Protein AF-0000000068955522 (afdb_homodimer)

pLDDT: mean 93.58, std 9.13, range [42.06, 98.75]

InterPro domains:
  IPR012381 Ethanolamine/propanediol utilisation protein, EutP/PduV [PF10662] (1-73)
  IPR012381 Ethanolamine/propanediol utilisation protein, EutP/PduV [PTHR40453] (1-73)
  IPR027417 P-loop containing nucleoside triphosphate hydrolase [SSF52540] (3-72)

Solvent-accessible surface area (backbone atoms only — not comparable to full-atom values): 8372 Å² total; per-residue (Å²): 131,74,19,36,28,38,43,35,55,68,92,45,48,53,61,53,51,46,28,30,68,68,71,40,78,80,69,94,66,87,59,85,53,77,42,84,51,82,56,28,31,39,49,28,16,61,42,67,73,29,77,89,34,38,64,58,52,57,60,53,49,73,77,29,48,20,42,29,45,33,40,54,68,76,118,131,74,19,34,29,37,44,33,56,69,91,43,48,54,60,53,52,44,28,30,69,68,71,40,79,80,67,93,67,87,58,85,52,76,40,84,52,81,56,28,31,40,48,27,18,61,41,69,75,31,77,88,32,40,64,58,53,56,60,54,49,73,77,28,48,21,41,30,45,33,40,54,67,78,117

Foldseek 3Di:
DFEEEEAEAPPLCQVVVVCVVVVHDDDDDQDDAWDDDPHYIYHHNVLVVDPVNVVVVVVVCVVGNYYDYGDDPPD/DFEEEEAEAPPLCQVVVVCVVVVHDDDDDQDDAWDDDPHYIYHHNVLVVDPVNVVVVVVVCVVGNYYDYGDDPPD

Organism: NCBI:txid436295

Structure (mmCIF, N/CA/C/O backbone):
data_AF-0000000068955522-model_v1
#
loop_
_entity.id
_entity.type
_entity.pdbx_description
1 polymer 'Propanediol utilization protein PduV'
#
loop_
_atom_site.group_PDB
_atom_site.id
_atom_site.type_symbol
_atom_site.label_atom_id
_atom_site.label_alt_id
_atom_site.label_comp_id
_atom_site.label_asym_id
_atom_site.label_entity_id
_atom_site.label_seq_id
_atom_site.pdbx_PDB_ins_code
_atom_site.Cartn_x
_atom_site.Cartn_y
_atom_site.Cartn_z
_atom_site.occupancy
_atom_site.B_iso_or_equiv
_atom_site.auth_seq_id
_atom_site.auth_comp_id
_atom_site.auth_asym_id
_atom_site.auth_atom_id
_atom_site.pdbx_PDB_model_num
ATOM 1 N N . MET A 1 1 ? -5.352 -8.492 14.438 1 56.38 1 MET A N 1
ATOM 2 C CA . MET A 1 1 ? -5.68 -7.492 13.422 1 56.38 1 MET A CA 1
ATOM 3 C C . MET A 1 1 ? -4.414 -6.84 12.875 1 56.38 1 MET A C 1
ATOM 5 O O . MET A 1 1 ? -3.424 -6.695 13.586 1 56.38 1 MET A O 1
ATOM 9 N N . LYS A 1 2 ? -4.07 -6.969 11.539 1 80.69 2 LYS A N 1
ATOM 10 C CA . LYS A 1 2 ? -2.84 -6.414 10.984 1 80.69 2 LYS A CA 1
ATOM 11 C C . LYS A 1 2 ? -3.023 -4.945 10.602 1 80.69 2 LYS A C 1
ATOM 13 O O . LYS A 1 2 ? -4.023 -4.582 9.984 1 80.69 2 LYS A O 1
ATOM 18 N N . ARG A 1 3 ? -2.324 -4.062 11.414 1 92.81 3 ARG A N 1
ATOM 19 C CA . ARG A 1 3 ? -2.332 -2.625 11.156 1 92.81 3 ARG A CA 1
ATOM 20 C C . ARG A 1 3 ? -1.219 -2.234 10.195 1 92.81 3 ARG A C 1
ATOM 22 O O . ARG A 1 3 ? -0.061 -2.607 10.391 1 92.81 3 ARG A O 1
ATOM 29 N N . LEU A 1 4 ? -1.625 -1.53 9.109 1 95.75 4 LEU A N 1
ATOM 30 C CA . LEU A 1 4 ? -0.654 -1.111 8.102 1 95.75 4 LEU A CA 1
ATOM 31 C C . LEU A 1 4 ? -0.449 0.399 8.141 1 95.75 4 LEU A C 1
ATOM 33 O O . LEU A 1 4 ? -1.416 1.159 8.234 1 95.75 4 LEU A O 1
ATOM 37 N N . MET A 1 5 ? 0.742 0.803 8.125 1 97.81 5 MET A N 1
ATOM 38 C CA . MET A 1 5 ? 1.071 2.219 7.996 1 97.81 5 MET A CA 1
ATOM 39 C C . MET A 1 5 ? 1.372 2.578 6.543 1 97.81 5 MET A C 1
ATOM 41 O O . MET A 1 5 ? 2.16 1.898 5.883 1 97.81 5 MET A O 1
ATOM 45 N N . PHE A 1 6 ? 0.694 3.611 6.102 1 97.69 6 PHE A N 1
ATOM 46 C CA . PHE A 1 6 ? 0.925 4.09 4.742 1 97.69 6 PHE A CA 1
ATOM 47 C C . PHE A 1 6 ? 1.838 5.312 4.75 1 97.69 6 PHE A C 1
ATOM 49 O O . PHE A 1 6 ? 1.566 6.293 5.445 1 97.69 6 PHE A O 1
ATOM 56 N N . ILE A 1 7 ? 2.896 5.207 3.955 1 98.38 7 ILE A N 1
ATOM 57 C CA . ILE A 1 7 ? 3.797 6.348 3.791 1 98.38 7 ILE A CA 1
ATOM 58 C C . ILE A 1 7 ? 3.988 6.641 2.305 1 98.38 7 ILE A C 1
ATOM 60 O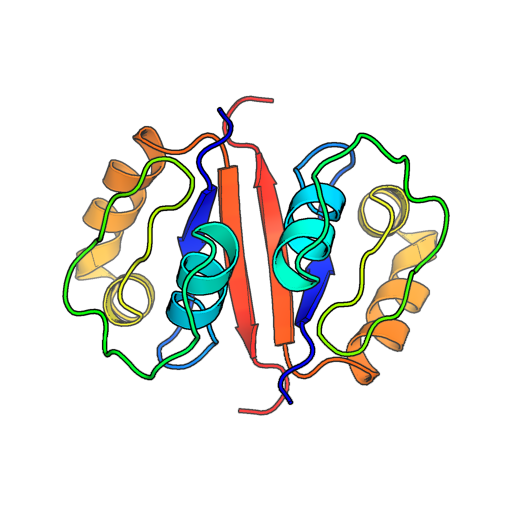 O . ILE A 1 7 ? 3.756 5.773 1.459 1 98.38 7 ILE A O 1
ATOM 64 N N . GLY A 1 8 ? 4.305 7.926 1.99 1 97.94 8 GLY A N 1
ATOM 65 C CA . GLY A 1 8 ? 4.473 8.398 0.625 1 97.94 8 GLY A CA 1
ATOM 66 C C . GLY A 1 8 ? 4.234 9.891 0.475 1 97.94 8 GLY A C 1
ATOM 67 O O . GLY A 1 8 ? 3.811 10.555 1.423 1 97.94 8 GLY A O 1
ATOM 68 N N . PRO A 1 9 ? 4.574 10.391 -0.742 1 97.25 9 PRO A N 1
ATOM 69 C CA . PRO A 1 9 ? 4.383 11.828 -0.954 1 97.25 9 PRO A CA 1
ATOM 70 C C . PRO A 1 9 ? 2.914 12.242 -0.93 1 97.25 9 PRO A C 1
ATOM 72 O O . PRO A 1 9 ? 2.029 11.383 -0.889 1 97.25 9 PRO A O 1
ATOM 75 N N . SER A 1 10 ? 2.717 13.516 -0.856 1 95.5 10 SER A N 1
ATOM 76 C CA . SER A 1 10 ? 1.366 14.07 -0.903 1 95.5 10 SER A CA 1
ATOM 77 C C . SER A 1 10 ? 0.639 13.641 -2.174 1 95.5 10 SER A C 1
ATOM 79 O O . SER A 1 10 ? 1.235 13.602 -3.252 1 95.5 10 SER A O 1
ATOM 81 N N . GLN A 1 11 ? -0.629 13.305 -1.995 1 93.62 11 GLN A N 1
ATOM 82 C CA . GLN A 1 11 ? -1.571 13.078 -3.086 1 93.62 11 GLN A CA 1
ATOM 83 C C . GLN A 1 11 ? -1.246 11.789 -3.834 1 93.62 11 GLN A C 1
ATOM 85 O O . GLN A 1 11 ? -1.526 11.672 -5.027 1 93.62 11 GLN A O 1
ATOM 90 N N . CYS A 1 12 ? -0.573 10.891 -3.141 1 94.19 12 CYS A N 1
ATOM 91 C CA . CYS A 1 12 ? -0.25 9.648 -3.83 1 94.19 12 CYS A CA 1
ATOM 92 C C . CYS A 1 12 ? -1.309 8.586 -3.562 1 94.19 12 CYS A C 1
ATOM 94 O O . CYS A 1 12 ? -1.198 7.457 -4.047 1 94.19 12 CYS A O 1
ATOM 96 N N . GLY A 1 13 ? -2.305 8.906 -2.656 1 93.12 13 GLY A N 1
ATOM 97 C CA . GLY A 1 13 ? -3.416 7.984 -2.51 1 93.12 13 GLY A CA 1
ATOM 98 C C . GLY A 1 13 ? -3.457 7.309 -1.151 1 93.12 13 GLY A C 1
ATOM 99 O O . GLY A 1 13 ? -4.254 6.398 -0.929 1 93.12 13 GLY A O 1
ATOM 100 N N . LYS A 1 14 ? -2.734 7.73 -0.209 1 96.56 14 LYS A N 1
ATOM 101 C CA . LYS A 1 14 ? -2.688 7.113 1.114 1 96.56 14 LYS A CA 1
ATOM 102 C C . LYS A 1 14 ? -4.043 7.203 1.811 1 96.56 14 LYS A C 1
ATOM 104 O O . LYS A 1 14 ? -4.555 6.199 2.309 1 96.56 14 LYS A O 1
ATOM 109 N N . THR A 1 15 ? -4.543 8.391 1.791 1 96.06 15 THR A N 1
ATOM 110 C CA . THR A 1 15 ? -5.816 8.633 2.463 1 96.06 15 THR A CA 1
ATOM 111 C C . THR A 1 15 ? -6.93 7.805 1.829 1 96.06 15 THR A C 1
ATOM 113 O O . THR A 1 15 ? -7.762 7.23 2.535 1 96.06 15 THR A O 1
ATOM 116 N N . SER A 1 16 ? -6.941 7.684 0.53 1 92.81 16 SER A N 1
ATOM 117 C CA . SER A 1 16 ? -7.93 6.867 -0.167 1 92.81 16 SER A CA 1
ATOM 118 C C . SER A 1 16 ? -7.824 5.402 0.246 1 92.81 16 SER A C 1
ATOM 120 O O . SER A 1 16 ? -8.844 4.738 0.465 1 92.81 16 SER A O 1
ATOM 122 N N . LEU A 1 17 ? -6.602 4.906 0.357 1 93.44 17 LEU A N 1
ATOM 123 C CA . LEU A 1 17 ? -6.379 3.525 0.768 1 93.44 17 LEU A CA 1
ATOM 124 C C . LEU A 1 17 ? -6.926 3.281 2.17 1 93.44 17 LEU A C 1
ATOM 126 O O . LEU A 1 17 ? -7.625 2.291 2.404 1 93.44 17 LEU A O 1
ATOM 130 N N . THR A 1 18 ? -6.617 4.156 3.041 1 95.62 18 THR A N 1
ATOM 131 C CA . THR A 1 18 ? -7.066 4.027 4.426 1 95.62 18 THR A CA 1
ATOM 132 C C . THR A 1 18 ? -8.586 4.055 4.504 1 95.62 18 THR A C 1
ATOM 134 O O . THR A 1 18 ? -9.195 3.25 5.219 1 95.62 18 THR A O 1
ATOM 137 N N . GLN A 1 19 ? -9.219 4.977 3.768 1 94.19 19 GLN A N 1
ATOM 138 C CA . GLN A 1 19 ? -10.68 5.043 3.746 1 94.19 19 GLN A CA 1
ATOM 139 C C . GLN A 1 19 ? -11.281 3.732 3.248 1 94.19 19 GLN A C 1
ATOM 141 O O . GLN A 1 19 ? -12.266 3.242 3.812 1 94.19 19 GLN A O 1
ATOM 146 N N . SER A 1 20 ? -10.727 3.176 2.248 1 91.19 20 SER A N 1
ATOM 147 C CA . SER A 1 20 ? -11.203 1.906 1.707 1 91.19 20 SER A CA 1
ATOM 148 C C . SER A 1 20 ? -11.078 0.786 2.734 1 91.19 20 SER A C 1
ATOM 150 O O . SER A 1 20 ? -12 -0.009 2.91 1 91.19 20 SER A O 1
ATOM 152 N N . LEU A 1 21 ? -9.922 0.752 3.375 1 91.44 21 LEU A N 1
ATOM 153 C CA . LEU A 1 21 ? -9.68 -0.281 4.375 1 91.44 21 LEU A CA 1
ATOM 154 C C . LEU A 1 21 ? -10.68 -0.173 5.523 1 91.44 21 LEU A C 1
ATOM 156 O O . LEU A 1 21 ? -11.062 -1.184 6.117 1 91.44 21 LEU A O 1
ATOM 160 N N . ARG A 1 22 ? -11.086 1.024 5.66 1 90.56 22 ARG A N 1
ATOM 161 C CA . ARG A 1 22 ? -12.016 1.277 6.75 1 90.56 22 ARG A CA 1
ATOM 162 C C . ARG A 1 22 ? -13.461 1.101 6.285 1 90.56 22 ARG A C 1
ATOM 164 O O . ARG A 1 22 ? -14.398 1.256 7.074 1 90.56 22 ARG A O 1
ATOM 171 N N . GLY A 1 23 ? -13.617 0.848 5.035 1 88.38 23 GLY A N 1
ATOM 172 C CA . GLY A 1 23 ? -14.961 0.7 4.5 1 88.38 23 GLY A CA 1
ATOM 173 C C . GLY A 1 23 ? -15.703 2.02 4.367 1 88.38 23 GLY A C 1
ATOM 174 O O . GLY A 1 23 ? -16.938 2.059 4.441 1 88.38 23 GLY A O 1
ATOM 175 N N . GLU A 1 24 ? -14.938 3.002 4.277 1 91.75 24 GLU A N 1
ATOM 176 C CA . GLU A 1 24 ? -15.523 4.332 4.137 1 91.75 24 GLU A CA 1
ATOM 177 C C . GLU A 1 24 ? -15.68 4.715 2.666 1 91.75 24 GLU A C 1
ATOM 179 O O . GLU A 1 24 ? -14.914 4.25 1.814 1 91.75 24 GLU A O 1
ATOM 184 N N . ALA A 1 25 ? -16.625 5.578 2.482 1 91.5 25 ALA A N 1
ATOM 185 C CA . ALA A 1 25 ? -16.688 6.207 1.165 1 91.5 25 ALA A CA 1
ATOM 186 C C . ALA A 1 25 ? -15.461 7.09 0.922 1 91.5 25 ALA A C 1
ATOM 188 O O . ALA A 1 25 ? -15 7.785 1.831 1 91.5 25 ALA A O 1
ATOM 189 N N . LEU A 1 26 ? -15.055 7.027 -0.301 1 91.19 26 LEU A N 1
ATOM 190 C CA . LEU A 1 26 ? -13.898 7.84 -0.654 1 91.19 26 LEU A CA 1
ATOM 191 C C . LEU A 1 26 ? -14.281 9.312 -0.754 1 91.19 26 LEU A C 1
ATOM 193 O O . LEU A 1 26 ? -15.281 9.656 -1.385 1 91.19 26 LEU A O 1
ATOM 197 N N . HIS A 1 27 ? -13.547 10.086 -0.103 1 94.62 27 HIS A N 1
ATOM 198 C CA . HIS A 1 27 ? -13.648 11.539 -0.198 1 94.62 27 HIS A CA 1
ATOM 199 C C . HIS A 1 27 ? -12.297 12.203 0.022 1 94.62 27 HIS A C 1
ATOM 201 O O . HIS A 1 27 ? -11.43 11.656 0.703 1 94.62 27 HIS A O 1
ATOM 207 N N . TYR A 1 28 ? -12.234 13.289 -0.617 1 93.62 28 TYR A N 1
ATOM 208 C CA . TYR A 1 28 ? -10.961 13.984 -0.444 1 93.62 28 TYR A CA 1
ATOM 209 C C . TYR A 1 28 ? -10.82 14.531 0.973 1 93.62 28 TYR A C 1
ATOM 211 O O . TYR A 1 28 ? -11.75 15.148 1.499 1 93.62 28 TYR A O 1
ATOM 219 N N . LYS A 1 29 ? -9.68 14.305 1.491 1 94.25 29 LYS A N 1
ATOM 220 C CA . LYS A 1 29 ? -9.266 14.789 2.805 1 94.25 29 LYS A CA 1
ATOM 221 C C . LYS A 1 29 ? -7.75 14.961 2.873 1 94.25 29 LYS A C 1
ATOM 223 O O . LYS A 1 29 ? -7 14.008 2.666 1 94.25 29 LYS A O 1
ATOM 228 N N . LYS A 1 30 ? -7.406 16.234 3.195 1 96.06 30 LYS A N 1
ATOM 229 C CA . LYS A 1 30 ? -5.973 16.422 3.414 1 96.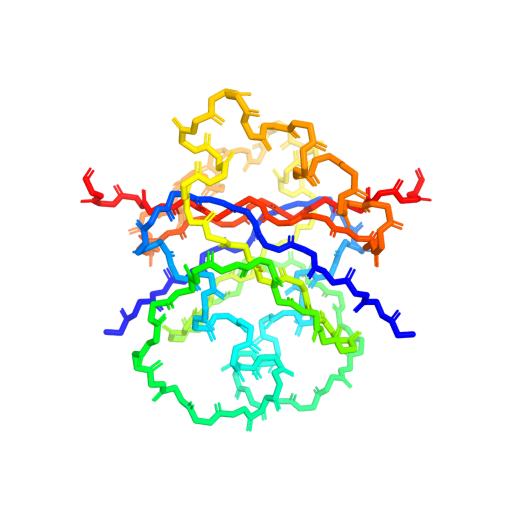06 30 LYS A CA 1
ATOM 230 C C . LYS A 1 30 ? -5.566 15.977 4.812 1 96.06 30 LYS A C 1
ATOM 232 O O . LYS A 1 30 ? -6.012 16.547 5.809 1 96.06 30 LYS A O 1
ATOM 237 N N . THR A 1 31 ? -4.648 15.055 4.867 1 97.69 31 THR A N 1
ATOM 238 C CA . THR A 1 31 ? -4.148 14.57 6.148 1 97.69 31 THR A CA 1
ATOM 239 C C . THR A 1 31 ? -3.111 15.531 6.723 1 97.69 31 THR A C 1
ATOM 241 O O . THR A 1 31 ? -2.117 15.844 6.062 1 97.69 31 THR A O 1
ATOM 244 N N . GLN A 1 32 ? -3.324 16.016 7.918 1 96.75 32 GLN A N 1
ATOM 245 C CA . GLN A 1 32 ? -2.451 17.031 8.484 1 96.75 32 GLN A CA 1
ATOM 246 C C . GLN A 1 32 ? -1.616 16.469 9.633 1 96.75 32 GLN A C 1
ATOM 248 O O . GLN A 1 32 ? -0.616 17.062 10.031 1 96.75 32 GLN A O 1
ATOM 253 N N . ALA A 1 33 ? -2.08 15.445 10.172 1 98 33 ALA A N 1
ATOM 254 C CA . ALA A 1 33 ? -1.367 14.734 11.227 1 98 33 ALA A CA 1
ATOM 255 C C . ALA A 1 33 ? -1.479 13.219 11.039 1 98 33 ALA A C 1
ATOM 257 O O . ALA A 1 33 ? -2.289 12.75 10.242 1 98 33 ALA A O 1
ATOM 258 N N . ILE A 1 34 ? -0.661 12.531 11.75 1 98.44 34 ILE A N 1
ATOM 259 C CA . ILE A 1 34 ? -0.738 11.078 11.703 1 98.44 34 ILE A CA 1
ATOM 260 C C . ILE A 1 34 ? -2.066 10.609 12.297 1 98.44 34 ILE A C 1
ATOM 262 O O . ILE A 1 34 ? -2.438 11.016 13.398 1 98.44 34 ILE A O 1
ATOM 266 N N . GLU A 1 35 ? -2.783 9.836 11.539 1 98.25 35 GLU A N 1
ATOM 267 C CA . GLU A 1 35 ? -4.086 9.336 11.969 1 98.25 35 GLU A CA 1
ATOM 268 C C . GLU A 1 35 ? -4.059 7.828 12.188 1 98.25 35 GLU A C 1
ATOM 270 O O . GLU A 1 35 ? -3.678 7.074 11.289 1 98.25 35 GLU A O 1
ATOM 275 N N . TRP A 1 36 ? -4.613 7.5 13.383 1 96.94 36 TRP A N 1
ATOM 276 C CA . TRP A 1 36 ? -4.625 6.098 13.773 1 96.94 36 TRP A CA 1
ATOM 277 C C . TRP A 1 36 ? -6.023 5.504 13.633 1 96.94 36 TRP A C 1
ATOM 279 O O . TRP A 1 36 ? -7.02 6.156 13.977 1 96.94 36 TRP A O 1
ATOM 289 N N . SER A 1 37 ? -5.992 4.328 13.109 1 95.12 37 SER A N 1
ATOM 290 C CA . SER A 1 37 ? -7.184 3.486 13.078 1 95.12 37 SER A CA 1
ATOM 291 C C . SER A 1 37 ? -6.828 2.018 13.273 1 95.12 37 SER A C 1
ATOM 293 O O . SER A 1 37 ? -5.648 1.651 13.258 1 95.12 37 SER A O 1
ATOM 295 N N . PRO A 1 38 ? -7.793 1.195 13.516 1 93.19 38 PRO A N 1
ATOM 296 C CA . PRO A 1 38 ? -7.492 -0.206 13.812 1 93.19 38 PRO A CA 1
ATOM 297 C C . PRO A 1 38 ? -6.77 -0.911 12.664 1 93.19 38 PRO A C 1
ATOM 299 O O . PRO A 1 38 ? -5.934 -1.783 12.898 1 93.19 38 PRO A O 1
ATOM 302 N N . MET A 1 39 ? -6.984 -0.487 11.398 1 91.81 39 MET A N 1
ATOM 303 C CA . MET A 1 39 ? -6.434 -1.258 10.289 1 91.81 39 MET A CA 1
ATOM 304 C C . MET A 1 39 ? -5.359 -0.463 9.555 1 91.81 39 MET A C 1
ATOM 306 O O . MET A 1 39 ? -4.625 -1.014 8.734 1 91.81 39 MET A O 1
ATOM 310 N N . ALA A 1 40 ? -5.324 0.819 9.945 1 95.81 40 ALA A N 1
ATOM 311 C CA . ALA A 1 40 ? -4.422 1.623 9.125 1 95.81 40 ALA A CA 1
ATOM 312 C C . ALA A 1 40 ? -3.906 2.832 9.898 1 95.81 40 ALA A C 1
ATOM 314 O O . ALA A 1 40 ? -4.625 3.402 10.727 1 95.81 40 ALA A O 1
ATOM 315 N N . ILE A 1 41 ? -2.721 3.172 9.594 1 97.44 41 ILE A N 1
ATOM 316 C CA . ILE A 1 41 ? -2.119 4.438 9.992 1 97.44 41 ILE A CA 1
ATOM 317 C C . ILE A 1 41 ? -1.867 5.305 8.766 1 97.44 41 ILE A C 1
ATOM 319 O O . ILE A 1 41 ? -1.056 4.953 7.906 1 97.44 41 ILE A O 1
ATOM 323 N N . ASP A 1 42 ? -2.531 6.395 8.672 1 98.44 42 ASP A N 1
ATOM 324 C CA . ASP A 1 42 ? -2.357 7.359 7.586 1 98.44 42 ASP A CA 1
ATOM 325 C C . ASP A 1 42 ? -1.368 8.453 7.977 1 98.44 42 ASP A C 1
ATOM 327 O O . ASP A 1 42 ? -1.382 8.93 9.117 1 98.44 42 ASP A O 1
ATOM 331 N N . THR A 1 43 ? -0.58 8.812 7.078 1 98.75 43 THR A N 1
ATOM 332 C CA . THR A 1 43 ? 0.431 9.82 7.367 1 98.75 43 THR A CA 1
ATOM 333 C C . THR A 1 43 ? 0.373 10.953 6.344 1 98.75 43 THR A C 1
ATOM 335 O O . THR A 1 43 ? 0.135 10.711 5.16 1 98.75 43 THR A O 1
ATOM 338 N N . PRO A 1 44 ? 0.618 12.148 6.801 1 98.38 44 PRO A N 1
ATOM 339 C CA . PRO A 1 44 ? 0.778 13.219 5.824 1 98.38 44 PRO A CA 1
ATOM 340 C C . PRO A 1 44 ? 2 13.031 4.93 1 98.38 44 PRO A C 1
ATOM 342 O O . PRO A 1 44 ? 3.025 12.508 5.379 1 98.38 44 PRO A O 1
ATOM 345 N N . GLY A 1 45 ? 1.864 13.508 3.674 1 98.19 45 GLY A N 1
ATOM 346 C CA . GLY A 1 45 ? 3.004 13.422 2.773 1 98.19 45 GLY A CA 1
ATOM 347 C C . GLY A 1 45 ? 4.211 14.195 3.268 1 98.19 45 GLY A C 1
ATOM 348 O O . GLY A 1 45 ? 5.352 13.773 3.059 1 98.19 45 GLY A O 1
ATOM 349 N N . GLU A 1 46 ? 3.996 15.234 4.012 1 97.94 46 GLU A N 1
ATOM 350 C CA . GLU A 1 46 ? 5.043 16.094 4.551 1 97.94 46 GLU A CA 1
ATOM 351 C C . GLU A 1 46 ? 6.023 15.297 5.41 1 97.94 46 GLU A C 1
ATOM 353 O O . GLU A 1 46 ? 7.207 15.641 5.484 1 97.94 46 GLU A O 1
ATOM 358 N N . TYR A 1 47 ? 5.57 14.336 6.023 1 98.44 47 TYR A N 1
ATOM 359 C CA . TYR A 1 47 ? 6.402 13.562 6.938 1 98.44 47 TYR A CA 1
ATOM 360 C C . TYR A 1 47 ? 7.5 12.828 6.18 1 98.44 47 TYR A C 1
ATOM 362 O O . TYR A 1 47 ? 8.602 12.633 6.703 1 98.44 47 TYR A O 1
ATOM 370 N N . LEU A 1 48 ? 7.152 12.398 5.039 1 97.88 48 LEU A N 1
ATOM 371 C CA . LEU A 1 48 ? 8.164 11.734 4.23 1 97.88 48 LEU A CA 1
ATOM 372 C C . LEU A 1 48 ? 8.977 12.75 3.434 1 97.88 48 LEU A C 1
ATOM 374 O O . LEU A 1 48 ? 10.148 12.508 3.119 1 97.88 48 LEU A O 1
ATOM 378 N N . GLU A 1 49 ? 8.422 13.844 3.145 1 97.81 49 GLU A N 1
ATOM 379 C CA . GLU A 1 49 ? 9.039 14.836 2.268 1 97.81 49 GLU A CA 1
ATOM 380 C C . GLU A 1 49 ? 10.016 15.727 3.037 1 97.81 49 GLU A C 1
ATOM 382 O O . GLU A 1 49 ? 10.836 16.422 2.438 1 97.81 49 GLU A O 1
ATOM 387 N N . ASN A 1 50 ? 9.922 15.664 4.348 1 97.69 50 ASN A N 1
ATOM 388 C CA . ASN A 1 50 ? 10.758 16.484 5.223 1 97.69 50 ASN A CA 1
ATOM 389 C C . ASN A 1 50 ? 11.562 15.625 6.191 1 97.69 50 ASN A C 1
ATOM 391 O O . ASN A 1 50 ? 11 15.031 7.113 1 97.69 50 ASN A O 1
ATOM 395 N N . ARG A 1 51 ? 12.844 15.758 6.082 1 97.38 51 ARG A N 1
ATOM 396 C CA . ARG A 1 51 ? 13.75 14.906 6.848 1 97.38 51 ARG A CA 1
ATOM 397 C C . ARG A 1 51 ? 13.578 15.133 8.344 1 97.38 51 ARG A C 1
ATOM 399 O O . ARG A 1 51 ? 13.758 14.203 9.141 1 97.38 51 ARG A O 1
ATOM 406 N N . CYS A 1 52 ? 13.203 16.344 8.656 1 97.88 52 CYS 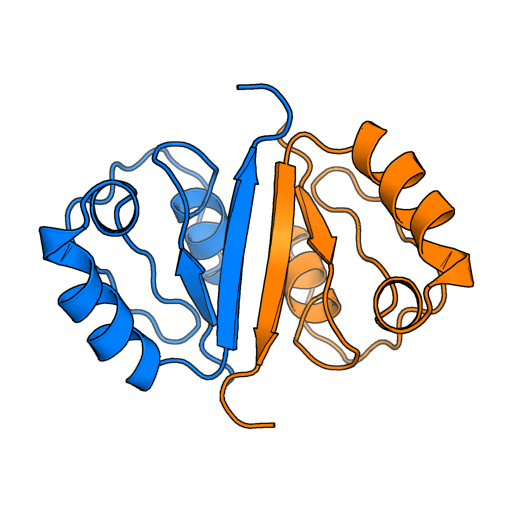A N 1
ATOM 407 C CA . CYS A 1 52 ? 13.078 16.672 10.07 1 97.88 52 CYS A CA 1
ATOM 408 C C . CYS A 1 52 ? 11.93 15.898 10.703 1 97.88 52 CYS A C 1
ATOM 410 O O . CYS A 1 52 ? 11.828 15.805 11.93 1 97.88 52 CYS A O 1
ATOM 412 N N . LEU A 1 53 ? 11.141 15.281 9.906 1 98 53 LEU A N 1
ATOM 413 C CA . LEU A 1 53 ? 9.961 14.602 10.438 1 98 53 LEU A CA 1
ATOM 414 C C . LEU A 1 53 ? 10.125 13.086 10.352 1 98 53 LEU A C 1
ATOM 416 O O . LEU A 1 53 ? 9.227 12.336 10.742 1 98 53 LEU A O 1
ATOM 420 N N . TYR A 1 54 ? 11.195 12.641 9.969 1 97.56 54 TYR A N 1
ATOM 421 C CA . TYR A 1 54 ? 11.445 11.219 9.805 1 97.56 54 TYR A CA 1
ATOM 422 C C . TYR A 1 54 ? 11.328 10.484 11.141 1 97.56 54 TYR A C 1
ATOM 424 O O . TYR A 1 54 ? 10.812 9.367 11.195 1 97.56 54 TYR A O 1
ATOM 432 N N . SER A 1 55 ? 11.82 11.148 12.148 1 97.62 55 SER A N 1
ATOM 433 C CA . SER A 1 55 ? 11.758 10.516 13.461 1 97.62 55 SER A CA 1
ATOM 434 C C . SER A 1 55 ? 10.312 10.227 13.859 1 97.62 55 SER A C 1
ATOM 436 O O . SER A 1 55 ? 10.031 9.188 14.461 1 97.62 55 SER A O 1
ATOM 438 N N . ALA A 1 56 ? 9.484 11.094 13.555 1 97.5 56 ALA A N 1
ATOM 439 C CA . ALA A 1 56 ? 8.062 10.906 13.859 1 97.5 56 ALA A CA 1
ATOM 440 C C . ALA A 1 56 ? 7.48 9.742 13.062 1 97.5 56 ALA A C 1
ATOM 442 O O . ALA A 1 56 ? 6.715 8.945 13.602 1 97.5 56 ALA A O 1
ATOM 443 N N . LEU A 1 57 ? 7.836 9.609 11.891 1 97 57 LEU A N 1
ATOM 444 C CA . LEU A 1 57 ? 7.391 8.5 11.055 1 97 57 LEU A CA 1
ATOM 445 C C . LEU A 1 57 ? 7.875 7.164 11.617 1 97 57 LEU A C 1
ATOM 447 O O . LEU A 1 57 ? 7.098 6.219 11.75 1 97 57 LEU A O 1
ATOM 451 N N . LEU A 1 58 ? 9.109 7.207 11.914 1 96.56 58 LEU A N 1
ATOM 452 C CA . LEU A 1 58 ? 9.727 5.984 12.414 1 96.56 58 LEU A CA 1
ATOM 453 C C . LEU A 1 58 ? 9.086 5.555 13.727 1 96.56 58 LEU A C 1
ATOM 455 O O . LEU A 1 58 ? 8.805 4.371 13.93 1 96.56 58 LEU A O 1
ATOM 459 N N . THR A 1 59 ? 8.898 6.555 14.609 1 97.06 59 THR A N 1
ATOM 460 C CA . THR A 1 59 ? 8.266 6.258 15.891 1 97.06 59 THR A CA 1
ATOM 461 C C . THR A 1 59 ? 6.859 5.715 15.688 1 97.06 59 THR A C 1
ATOM 463 O O . THR A 1 59 ? 6.453 4.762 16.359 1 97.06 59 THR A O 1
ATOM 466 N N . SER A 1 60 ? 6.168 6.211 14.75 1 97 60 SER A N 1
ATOM 467 C CA . SER A 1 60 ? 4.797 5.773 14.5 1 97 60 SER A CA 1
ATOM 468 C C . SER A 1 60 ? 4.77 4.367 13.906 1 97 60 SER A C 1
ATOM 470 O O . SER A 1 60 ? 3.787 3.641 14.078 1 97 60 SER A O 1
ATOM 472 N N . ALA A 1 61 ? 5.793 3.949 13.266 1 95.94 61 ALA A N 1
ATOM 473 C CA . ALA A 1 61 ? 5.883 2.627 12.656 1 95.94 61 ALA A CA 1
ATOM 474 C C . ALA A 1 61 ? 5.84 1.526 13.711 1 95.94 61 ALA A C 1
ATOM 476 O O . ALA A 1 61 ? 5.457 0.391 13.414 1 95.94 61 ALA A O 1
ATOM 477 N N . TRP A 1 62 ? 6.117 1.881 14.953 1 94.75 62 TRP A N 1
ATOM 478 C CA . TRP A 1 62 ? 6.086 0.904 16.031 1 94.75 62 TRP A CA 1
ATOM 479 C C . TRP A 1 62 ? 4.66 0.417 16.281 1 94.75 62 TRP A C 1
ATOM 481 O O . TRP A 1 62 ? 4.457 -0.682 16.812 1 94.75 62 TRP A O 1
ATOM 491 N N . GLY A 1 63 ? 3.707 1.25 15.852 1 94.81 63 GLY A N 1
ATOM 492 C CA . GLY A 1 63 ? 2.314 0.881 16.062 1 94.81 63 GLY A CA 1
ATOM 493 C C . GLY A 1 63 ? 1.737 0.069 14.914 1 94.81 63 GLY A C 1
ATOM 494 O O . GLY A 1 63 ? 0.553 -0.271 14.922 1 94.81 63 GLY A O 1
ATOM 495 N N . ALA A 1 64 ? 2.59 -0.311 14 1 95.75 64 ALA A N 1
ATOM 496 C CA . ALA A 1 64 ? 2.105 -0.989 12.805 1 95.75 64 ALA A CA 1
ATOM 497 C C . ALA A 1 64 ? 2.693 -2.393 12.688 1 95.75 64 ALA A C 1
ATOM 499 O O . ALA A 1 64 ? 3.816 -2.641 13.141 1 95.75 64 ALA A O 1
ATOM 500 N N . ASP A 1 65 ? 1.956 -3.285 12.047 1 94.56 65 ASP A N 1
ATOM 501 C CA . ASP A 1 65 ? 2.428 -4.633 11.734 1 94.56 65 ASP A CA 1
ATOM 502 C C . ASP A 1 65 ? 3.121 -4.668 10.375 1 94.56 65 ASP A C 1
ATOM 504 O O . ASP A 1 65 ? 3.828 -5.629 10.062 1 94.56 65 ASP A O 1
ATOM 508 N N . GLY A 1 66 ? 2.955 -3.668 9.625 1 95.44 66 GLY A N 1
ATOM 509 C CA . GLY A 1 66 ? 3.584 -3.498 8.32 1 95.44 66 GLY A CA 1
ATOM 510 C C . GLY A 1 66 ? 3.576 -2.059 7.84 1 95.44 66 GLY A C 1
ATOM 511 O O . GLY A 1 66 ? 2.867 -1.217 8.398 1 95.44 66 GLY A O 1
ATOM 512 N N . VAL A 1 67 ? 4.414 -1.864 6.852 1 96.75 67 VAL A N 1
ATOM 513 C CA . VAL A 1 67 ? 4.508 -0.538 6.25 1 96.75 67 VAL A CA 1
ATOM 514 C C . VAL A 1 67 ? 4.328 -0.642 4.734 1 96.75 67 VAL A C 1
ATOM 516 O O . VAL A 1 67 ? 4.855 -1.56 4.105 1 96.75 67 VAL A O 1
ATOM 519 N N . ALA A 1 68 ? 3.559 0.286 4.215 1 97.44 68 ALA A N 1
ATOM 520 C CA . ALA A 1 68 ? 3.363 0.383 2.77 1 97.44 68 ALA A CA 1
ATOM 521 C C . ALA A 1 68 ? 3.855 1.726 2.238 1 97.44 68 ALA A C 1
ATOM 523 O O . ALA A 1 68 ? 3.33 2.777 2.609 1 97.44 68 ALA A O 1
ATOM 524 N N . LEU A 1 69 ? 4.859 1.642 1.388 1 97.88 69 LEU A N 1
ATOM 525 C CA . LEU A 1 69 ? 5.301 2.818 0.646 1 97.88 69 LEU A CA 1
ATOM 526 C C . LEU A 1 69 ? 4.512 2.971 -0.649 1 97.88 69 LEU A C 1
ATOM 528 O O . LEU A 1 69 ? 4.57 2.104 -1.523 1 97.88 69 LEU A O 1
ATOM 532 N N . VAL A 1 70 ? 3.756 4.059 -0.77 1 97.5 70 VAL A N 1
ATOM 533 C CA . VAL A 1 70 ? 2.9 4.324 -1.921 1 97.5 70 VAL A CA 1
ATOM 534 C C . VAL A 1 70 ? 3.545 5.387 -2.809 1 97.5 70 VAL A C 1
ATOM 536 O O . VAL A 1 70 ? 3.9 6.469 -2.334 1 97.5 70 VAL A O 1
ATOM 539 N N . LEU A 1 71 ? 3.771 5.004 -4.117 1 96.19 71 LEU A N 1
ATOM 540 C CA . LEU A 1 71 ? 4.363 5.922 -5.082 1 96.19 71 LEU A CA 1
ATOM 541 C C . LEU A 1 71 ? 3.477 6.059 -6.316 1 96.19 71 LEU A C 1
ATOM 543 O O . LEU A 1 71 ? 2.9 5.074 -6.781 1 96.19 71 LEU A O 1
ATOM 547 N N . SER A 1 72 ? 3.375 7.297 -6.82 1 89.5 72 SER A N 1
ATOM 548 C CA . SER A 1 72 ? 2.641 7.539 -8.055 1 89.5 72 SER A CA 1
ATOM 549 C C . SER A 1 72 ? 3.543 7.379 -9.273 1 89.5 72 SER A C 1
ATOM 551 O O . SER A 1 72 ? 4.719 7.742 -9.234 1 89.5 72 SER A O 1
ATOM 553 N N . ALA A 1 73 ? 3.211 6.578 -10.344 1 75.62 73 ALA A N 1
ATOM 554 C CA . ALA A 1 73 ? 4.008 6.418 -11.555 1 75.62 73 ALA A CA 1
ATOM 555 C C . ALA A 1 73 ? 3.977 7.688 -12.406 1 75.62 73 ALA A C 1
ATOM 557 O O . ALA A 1 73 ? 4.906 7.949 -13.172 1 75.62 73 ALA A O 1
ATOM 558 N N . GLY A 1 74 ? 2.953 8.438 -12.547 1 61.75 74 GLY A N 1
ATOM 559 C CA . GLY A 1 74 ? 2.838 9.547 -13.484 1 61.75 74 GLY A CA 1
ATOM 560 C C . GLY A 1 74 ? 2.896 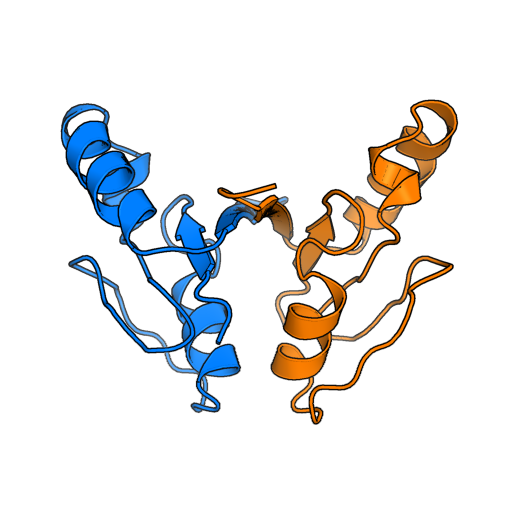10.898 -12.812 1 61.75 74 GLY A C 1
ATOM 561 O O . GLY A 1 74 ? 2.594 11.922 -13.43 1 61.75 74 GLY A O 1
ATOM 562 N N . ALA A 1 75 ? 3.428 11.133 -11.664 1 42.22 75 ALA A N 1
ATOM 563 C CA . ALA A 1 75 ? 3.48 12.562 -11.383 1 42.22 75 ALA A CA 1
ATOM 564 C C . ALA A 1 75 ? 4.727 13.203 -11.984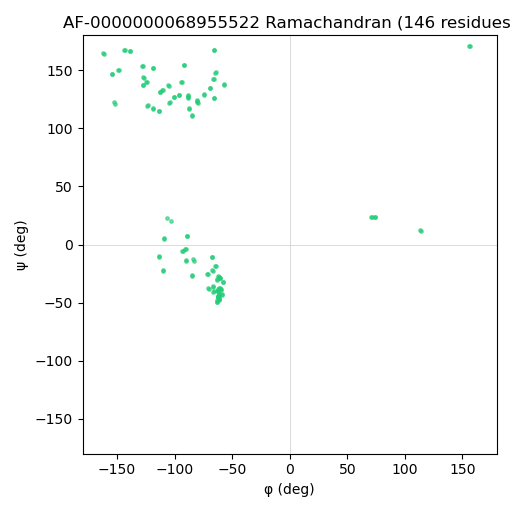 1 42.22 75 ALA A C 1
ATOM 566 O O . ALA A 1 75 ? 5.766 12.547 -12.117 1 42.22 75 ALA A O 1
ATOM 567 N N . MET B 1 1 ? -10.109 6.684 -12.523 1 56.69 1 MET B N 1
ATOM 568 C CA . MET B 1 1 ? -9.953 5.637 -11.516 1 56.69 1 MET B CA 1
ATOM 569 C C . MET B 1 1 ? -8.477 5.293 -11.312 1 56.69 1 MET B C 1
ATOM 571 O O . MET B 1 1 ? -7.691 5.336 -12.258 1 56.69 1 MET B O 1
ATOM 575 N N . LYS B 1 2 ? -7.863 5.516 -10.102 1 81.19 2 LYS B N 1
ATOM 576 C CA . LYS B 1 2 ? -6.445 5.258 -9.867 1 81.19 2 LYS B CA 1
ATOM 577 C C . LYS B 1 2 ? -6.207 3.795 -9.492 1 81.19 2 LYS B C 1
ATOM 579 O O . LYS B 1 2 ? -6.934 3.229 -8.68 1 81.19 2 LYS B O 1
ATOM 584 N N . ARG B 1 3 ? -5.52 3.086 -10.477 1 92.94 3 ARG B N 1
ATOM 585 C CA . ARG B 1 3 ? -5.152 1.689 -10.266 1 92.94 3 ARG B CA 1
ATOM 586 C C . ARG B 1 3 ? -3.797 1.577 -9.578 1 92.94 3 ARG B C 1
ATOM 588 O O . ARG B 1 3 ? -2.822 2.199 -10.008 1 92.94 3 ARG B O 1
ATOM 595 N N . LEU B 1 4 ? -3.787 0.817 -8.461 1 95.81 4 LEU B N 1
ATOM 596 C CA . LEU B 1 4 ? -2.553 0.651 -7.695 1 95.81 4 LEU B CA 1
ATOM 597 C C . LEU B 1 4 ? -2.029 -0.776 -7.816 1 95.81 4 LEU B C 1
ATOM 599 O O . LEU B 1 4 ? -2.797 -1.735 -7.715 1 95.81 4 LEU B O 1
ATOM 603 N N . MET B 1 5 ? -0.8 -0.896 -8.062 1 97.88 5 MET B N 1
ATOM 604 C CA . MET B 1 5 ? -0.144 -2.199 -8.039 1 97.88 5 MET B CA 1
ATOM 605 C C . MET B 1 5 ? 0.535 -2.445 -6.699 1 97.88 5 MET B C 1
ATOM 607 O O . MET B 1 5 ? 1.277 -1.592 -6.211 1 97.88 5 MET B O 1
ATOM 611 N N . PHE B 1 6 ? 0.21 -3.605 -6.152 1 97.75 6 PHE B N 1
ATOM 612 C CA . PHE B 1 6 ? 0.829 -3.982 -4.887 1 97.75 6 PHE B CA 1
ATOM 613 C C . PHE B 1 6 ? 1.969 -4.969 -5.113 1 97.75 6 PHE B C 1
ATOM 615 O O . PHE B 1 6 ? 1.781 -6.004 -5.758 1 97.75 6 PHE B O 1
ATOM 622 N N . ILE B 1 7 ? 3.129 -4.609 -4.551 1 98.38 7 ILE B N 1
ATOM 623 C CA . ILE B 1 7 ? 4.273 -5.516 -4.605 1 98.38 7 ILE B CA 1
ATOM 624 C C . ILE B 1 7 ? 4.836 -5.719 -3.203 1 98.38 7 ILE B C 1
ATOM 626 O O . ILE B 1 7 ? 4.602 -4.902 -2.309 1 98.38 7 ILE B O 1
ATOM 630 N N . GLY B 1 8 ? 5.477 -6.895 -2.998 1 97.88 8 GLY B N 1
ATOM 631 C CA . GLY B 1 8 ? 6.035 -7.281 -1.712 1 97.88 8 GLY B CA 1
ATOM 632 C C . GLY B 1 8 ? 6.18 -8.781 -1.549 1 97.88 8 GLY B C 1
ATOM 633 O O . GLY B 1 8 ? 5.719 -9.547 -2.398 1 97.88 8 GLY B O 1
ATOM 634 N N . PRO B 1 9 ? 6.879 -9.156 -0.444 1 97.25 9 PRO B N 1
ATOM 635 C CA . PRO B 1 9 ? 7.07 -10.586 -0.232 1 97.25 9 PRO B CA 1
ATOM 636 C C . PRO B 1 9 ? 5.762 -11.328 0.049 1 97.25 9 PRO B C 1
ATOM 638 O O . PRO B 1 9 ? 4.719 -10.688 0.225 1 97.25 9 PRO B O 1
ATOM 641 N N . SER B 1 10 ? 5.859 -12.617 -0.013 1 95.5 10 SER B N 1
ATOM 642 C CA . SER B 1 10 ? 4.711 -13.461 0.307 1 95.5 10 SER B CA 1
ATOM 643 C C . SER B 1 10 ? 4.191 -13.18 1.712 1 95.5 10 SER B C 1
ATOM 645 O O . SER B 1 10 ? 4.977 -12.977 2.641 1 95.5 10 SER B O 1
ATOM 647 N N . GLN B 1 11 ? 2.871 -13.125 1.81 1 93.62 11 GLN B N 1
ATOM 648 C CA . GLN B 1 11 ? 2.152 -13.086 3.078 1 93.62 11 GLN B CA 1
ATOM 649 C C . GLN B 1 11 ? 2.33 -11.734 3.771 1 93.62 11 GLN B C 1
ATOM 651 O O . GLN B 1 11 ? 2.281 -11.656 5 1 93.62 11 GLN B O 1
ATOM 656 N N . CYS B 1 12 ? 2.631 -10.734 2.973 1 94.19 12 CYS B N 1
ATOM 657 C CA . CYS B 1 12 ? 2.807 -9.438 3.607 1 94.19 12 CYS B CA 1
ATOM 658 C C . CYS B 1 12 ? 1.503 -8.641 3.6 1 94.19 12 CYS B C 1
ATOM 660 O O . CYS B 1 12 ? 1.457 -7.512 4.082 1 94.19 12 CYS B O 1
ATOM 662 N N . GLY B 1 13 ? 0.428 -9.203 2.91 1 93.19 13 GLY B N 1
ATOM 663 C CA . GLY B 1 13 ? -0.867 -8.547 3.031 1 93.19 13 GLY B CA 1
ATOM 664 C C . GLY B 1 13 ? -1.353 -7.941 1.729 1 93.19 13 GLY B C 1
ATOM 665 O O . GLY B 1 13 ? -2.365 -7.238 1.705 1 93.19 13 GLY B O 1
ATOM 666 N N . LYS B 1 14 ? -0.776 -8.219 0.644 1 96.56 14 LYS B N 1
ATOM 667 C CA . LYS B 1 14 ? -1.153 -7.645 -0.644 1 96.56 14 LYS B CA 1
ATOM 668 C C . LYS B 1 14 ? -2.57 -8.055 -1.036 1 96.56 14 LYS B C 1
ATOM 670 O O . LYS B 1 14 ? -3.393 -7.207 -1.387 1 96.56 14 LYS B O 1
ATOM 675 N N . THR B 1 15 ? -2.773 -9.32 -0.928 1 96.06 15 THR B N 1
ATOM 676 C CA . THR B 1 15 ? -4.07 -9.859 -1.319 1 96.06 15 THR B CA 1
ATOM 677 C C . THR B 1 15 ? -5.18 -9.297 -0.442 1 96.06 15 THR B C 1
ATOM 679 O O . THR B 1 15 ? -6.25 -8.938 -0.939 1 96.06 15 THR B O 1
ATOM 682 N N . SER B 1 16 ? -4.941 -9.156 0.829 1 92.75 16 SER B N 1
ATOM 683 C CA . SER B 1 16 ? -5.918 -8.562 1.74 1 92.75 16 SER B CA 1
ATOM 684 C C . SER B 1 16 ? -6.234 -7.121 1.349 1 92.75 16 SER B C 1
ATOM 686 O O . SER B 1 16 ? -7.398 -6.711 1.367 1 92.75 16 SER B O 1
ATOM 688 N N . LEU B 1 17 ? -5.203 -6.363 0.99 1 93.44 17 LEU B N 1
ATOM 689 C CA . LEU B 1 17 ? -5.395 -4.977 0.574 1 93.44 17 LEU B CA 1
ATOM 690 C C . LEU B 1 17 ? -6.27 -4.898 -0.674 1 93.44 17 LEU B C 1
ATOM 692 O O . LEU B 1 17 ? -7.207 -4.105 -0.73 1 93.44 17 LEU B O 1
ATOM 696 N N . THR B 1 18 ? -5.965 -5.699 -1.604 1 95.62 18 THR B N 1
ATOM 697 C CA . THR B 1 18 ? -6.711 -5.711 -2.857 1 95.62 18 THR B CA 1
ATOM 698 C C . THR B 1 18 ? -8.172 -6.086 -2.613 1 95.62 18 THR B C 1
ATOM 700 O O . THR B 1 18 ? -9.078 -5.457 -3.164 1 95.62 18 THR B O 1
ATOM 703 N N . GLN B 1 19 ? -8.406 -7.102 -1.782 1 94.12 19 GLN B N 1
ATOM 704 C CA . GLN B 1 19 ? -9.766 -7.496 -1.451 1 94.12 19 GLN B CA 1
ATOM 705 C C . GLN B 1 19 ? -10.531 -6.344 -0.808 1 94.12 19 GLN B C 1
ATOM 707 O O . GLN B 1 19 ? -11.695 -6.102 -1.14 1 94.12 19 GLN B O 1
ATOM 712 N N . SER B 1 20 ? -9.922 -5.66 0.068 1 91.25 20 SER B N 1
ATOM 713 C CA . SER B 1 20 ? -10.539 -4.516 0.725 1 91.25 20 SER B CA 1
ATOM 714 C C . SER B 1 20 ? -10.891 -3.426 -0.28 1 91.25 20 SER B C 1
ATOM 716 O O . SER B 1 20 ? -11.992 -2.863 -0.237 1 91.25 20 SER B O 1
ATOM 718 N N . LEU B 1 21 ? -9.953 -3.15 -1.153 1 91.44 21 LEU B N 1
ATOM 719 C CA . LEU B 1 21 ? -10.164 -2.113 -2.158 1 91.44 21 LEU B CA 1
ATOM 720 C C . LEU B 1 21 ? -11.328 -2.477 -3.07 1 91.44 21 LEU B C 1
ATOM 722 O O . LEU B 1 21 ? -12.047 -1.594 -3.547 1 91.44 21 LEU B O 1
ATOM 726 N N . ARG B 1 22 ? -11.484 -3.732 -3.145 1 90.62 22 ARG B N 1
ATOM 727 C CA . ARG B 1 22 ? -12.547 -4.219 -4.016 1 90.62 22 ARG B CA 1
ATOM 728 C C . ARG B 1 22 ? -13.859 -4.367 -3.25 1 90.62 22 ARG B C 1
ATOM 730 O O . ARG B 1 22 ? -14.875 -4.754 -3.824 1 90.62 22 ARG B O 1
ATOM 737 N N . GLY B 1 23 ? -13.797 -4.125 -1.993 1 88.31 23 GLY B N 1
ATOM 738 C CA . GLY B 1 23 ? -14.992 -4.277 -1.177 1 88.31 23 GLY B CA 1
ATOM 739 C C . GLY B 1 23 ? -15.367 -5.727 -0.923 1 88.31 23 GLY B C 1
ATOM 740 O O . GLY B 1 23 ? -16.531 -6.047 -0.732 1 88.31 23 GLY B O 1
ATOM 741 N N . GLU B 1 24 ? -14.398 -6.504 -1.022 1 91.69 24 GLU B N 1
ATOM 742 C CA . GLU B 1 24 ? -14.617 -7.926 -0.793 1 91.69 24 GLU B CA 1
ATOM 743 C C . GLU B 1 24 ? -14.375 -8.297 0.667 1 91.69 24 GLU B C 1
ATOM 745 O O . GLU B 1 24 ? -13.578 -7.648 1.352 1 91.69 24 GLU B O 1
ATOM 750 N N . ALA B 1 25 ? -15.039 -9.344 1.021 1 91.56 25 ALA B N 1
ATOM 751 C CA . ALA B 1 25 ? -14.672 -9.93 2.307 1 91.56 25 ALA B CA 1
ATOM 752 C C . ALA B 1 25 ? -13.266 -1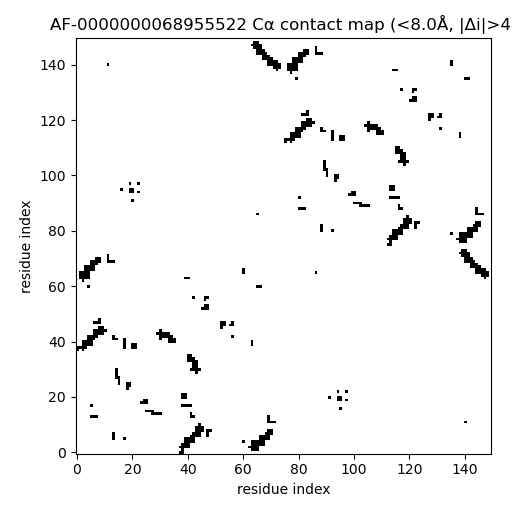0.508 2.27 1 91.56 25 ALA B C 1
ATOM 754 O O . ALA B 1 25 ? -12.859 -11.109 1.271 1 91.56 25 ALA B O 1
ATOM 755 N N . LEU B 1 26 ? -12.625 -10.328 3.377 1 91.12 26 LEU B N 1
ATOM 756 C CA . LEU B 1 26 ? -11.258 -10.852 3.463 1 91.12 26 LEU B CA 1
ATOM 757 C C . LEU B 1 26 ? -11.266 -12.367 3.613 1 91.12 26 LEU B C 1
ATOM 759 O O . LEU B 1 26 ? -12.008 -12.914 4.438 1 91.12 26 LEU B O 1
ATOM 763 N N . HIS B 1 27 ? -10.539 -12.969 2.801 1 94.56 27 HIS B N 1
ATOM 764 C CA . HIS B 1 27 ? -10.289 -14.406 2.887 1 94.56 27 HIS B CA 1
ATOM 765 C C . HIS B 1 27 ? -8.898 -14.75 2.371 1 94.56 27 HIS B C 1
ATOM 767 O O . HIS B 1 27 ? -8.336 -14.031 1.541 1 94.56 27 HIS B O 1
ATOM 773 N N . TYR B 1 28 ? -8.445 -15.781 2.959 1 93.5 28 TYR B N 1
ATOM 774 C CA . TYR B 1 28 ? -7.113 -16.172 2.5 1 93.5 28 TYR B CA 1
ATOM 775 C C . TYR B 1 28 ? -7.164 -16.703 1.071 1 93.5 28 TYR B C 1
ATOM 777 O O . TYR B 1 28 ? -8.023 -17.516 0.734 1 93.5 28 TYR B O 1
ATOM 785 N N . LYS B 1 29 ? -6.238 -16.234 0.324 1 94.25 29 LYS B N 1
ATOM 786 C CA . LYS B 1 29 ? -6.023 -16.625 -1.062 1 94.25 29 LYS B CA 1
ATOM 787 C C . LYS B 1 29 ? -4.559 -16.469 -1.458 1 94.25 29 LYS B C 1
ATOM 789 O O . LYS B 1 29 ? -4.008 -15.367 -1.39 1 94.25 29 LYS B O 1
ATOM 794 N N . LYS B 1 30 ? -4.016 -17.625 -1.87 1 96.06 30 LYS B N 1
ATOM 795 C CA . LYS B 1 30 ? -2.66 -17.516 -2.396 1 96.06 30 LYS B CA 1
ATOM 796 C C . LYS B 1 30 ? -2.674 -17.016 -3.842 1 96.06 30 LYS B C 1
ATOM 798 O O . LYS B 1 30 ? -3.186 -17.703 -4.73 1 96.06 30 LYS B O 1
ATOM 803 N N . THR B 1 31 ? -2.016 -15.914 -4.07 1 97.69 31 THR B N 1
ATOM 804 C CA . THR B 1 31 ? -1.926 -15.367 -5.418 1 97.69 31 THR B CA 1
ATOM 805 C C . THR B 1 31 ? -0.849 -16.078 -6.227 1 97.69 31 THR B C 1
ATOM 807 O O . THR B 1 31 ? 0.308 -16.156 -5.805 1 97.69 31 THR B O 1
ATOM 810 N N . GLN B 1 32 ? -1.195 -16.625 -7.359 1 96.81 32 GLN B N 1
ATOM 811 C CA . GLN B 1 32 ? -0.258 -17.438 -8.125 1 96.81 32 GLN B CA 1
ATOM 812 C C . GLN B 1 32 ? 0.168 -16.734 -9.406 1 96.81 32 GLN B C 1
ATOM 814 O O . GLN B 1 32 ? 1.162 -17.109 -10.031 1 96.81 32 GLN B O 1
ATOM 819 N N . ALA B 1 33 ? -0.623 -15.859 -9.812 1 98 33 ALA B N 1
ATOM 820 C CA . ALA B 1 33 ? -0.329 -15.023 -10.977 1 98 33 ALA B CA 1
ATOM 821 C C . ALA B 1 33 ? -0.733 -13.578 -10.734 1 98 33 ALA B C 1
ATOM 823 O O . ALA B 1 33 ? -1.447 -13.273 -9.773 1 98 33 ALA B O 1
ATOM 824 N N . ILE B 1 34 ? -0.259 -12.734 -11.586 1 98.44 34 ILE B N 1
ATOM 825 C CA . ILE B 1 34 ? -0.648 -11.328 -11.484 1 98.44 34 ILE B CA 1
ATOM 826 C C . ILE B 1 34 ? -2.141 -11.188 -11.773 1 98.44 34 ILE B C 1
ATOM 828 O O . ILE B 1 34 ? -2.637 -11.688 -12.789 1 98.44 34 ILE B O 1
ATOM 832 N N . GLU B 1 35 ? -2.84 -10.578 -10.875 1 98.25 35 GLU B N 1
ATOM 833 C CA . GLU B 1 35 ? -4.281 -10.391 -11.008 1 98.25 35 GLU B CA 1
ATOM 834 C C . GLU B 1 35 ? -4.637 -8.922 -11.188 1 98.25 35 GLU B C 1
ATOM 836 O O . GLU B 1 35 ? -4.254 -8.078 -10.375 1 98.25 35 GLU B O 1
ATOM 841 N N . TRP B 1 36 ? -5.492 -8.758 -12.227 1 97 36 TRP B N 1
ATOM 842 C CA . TRP B 1 36 ? -5.906 -7.402 -12.578 1 97 36 TRP B CA 1
ATOM 843 C C . TRP B 1 36 ? -7.336 -7.137 -12.125 1 97 36 TRP B C 1
ATOM 845 O O . TRP B 1 36 ? -8.211 -8 -12.258 1 97 36 TRP B O 1
ATOM 855 N N . SER B 1 37 ? -7.457 -5.973 -11.578 1 95.25 37 SER B N 1
ATOM 856 C CA . SER B 1 37 ? -8.773 -5.422 -11.273 1 95.25 37 SER B CA 1
ATOM 857 C C . SER B 1 37 ? -8.812 -3.916 -11.508 1 95.25 37 SER B C 1
ATOM 859 O O . SER B 1 37 ? -7.773 -3.293 -11.734 1 95.25 37 SER B O 1
ATOM 861 N N . PRO B 1 38 ? -9.969 -3.34 -11.516 1 93.31 38 PRO B N 1
ATOM 862 C CA . PRO B 1 38 ? -10.07 -1.915 -11.836 1 93.31 38 PRO B CA 1
ATOM 863 C C . PRO B 1 38 ? -9.297 -1.036 -10.852 1 93.31 38 PRO B C 1
ATOM 865 O O . PRO B 1 38 ? -8.75 0 -11.242 1 93.31 38 PRO B O 1
ATOM 868 N N . MET B 1 39 ? -9.133 -1.47 -9.586 1 91.88 39 MET B N 1
ATOM 869 C CA . MET B 1 39 ? -8.539 -0.567 -8.602 1 91.88 39 MET B CA 1
ATOM 870 C C . MET B 1 39 ? -7.184 -1.082 -8.133 1 91.88 39 MET B C 1
ATOM 872 O O . MET B 1 39 ? -6.438 -0.361 -7.465 1 91.88 39 MET B O 1
ATOM 876 N N . ALA B 1 40 ? -6.949 -2.318 -8.547 1 95.88 40 ALA B N 1
ATOM 877 C CA . ALA B 1 40 ? -5.734 -2.877 -7.957 1 95.88 40 ALA B CA 1
ATOM 878 C C . ALA B 1 40 ? -5.141 -3.961 -8.852 1 95.88 40 ALA B C 1
ATOM 880 O O . ALA B 1 40 ? -5.871 -4.699 -9.516 1 95.88 40 ALA B O 1
ATOM 881 N N . ILE B 1 41 ? -3.869 -4.016 -8.82 1 97.5 41 ILE B N 1
ATOM 882 C CA . ILE B 1 41 ? -3.102 -5.129 -9.375 1 97.5 41 ILE B CA 1
ATOM 883 C C . ILE B 1 41 ? -2.404 -5.883 -8.25 1 97.5 41 ILE B C 1
ATOM 885 O O . ILE B 1 41 ? -1.527 -5.336 -7.574 1 97.5 41 ILE B O 1
ATOM 889 N N . ASP B 1 42 ? -2.777 -7.098 -8.039 1 98.44 42 ASP B N 1
ATOM 890 C CA . ASP B 1 42 ? -2.164 -7.969 -7.043 1 98.44 42 ASP B CA 1
ATOM 891 C C . ASP B 1 42 ? -1.06 -8.82 -7.664 1 98.44 42 ASP B C 1
ATOM 893 O O . ASP B 1 42 ? -1.209 -9.32 -8.781 1 98.44 42 ASP B O 1
ATOM 897 N N . THR B 1 43 ? -0.03 -8.961 -6.961 1 98.75 43 THR B N 1
ATOM 898 C CA . THR B 1 43 ? 1.097 -9.727 -7.48 1 98.75 43 THR B CA 1
ATOM 899 C C . THR B 1 43 ? 1.508 -10.82 -6.496 1 98.75 43 THR B C 1
ATOM 901 O O . THR B 1 43 ? 1.478 -10.609 -5.281 1 98.75 43 THR B O 1
ATOM 904 N N . PRO B 1 44 ? 1.906 -11.945 -7.02 1 98.38 44 PRO B N 1
ATOM 905 C CA . PRO B 1 44 ? 2.512 -12.93 -6.121 1 98.38 44 PRO B CA 1
ATOM 906 C C . PRO B 1 44 ? 3.82 -12.445 -5.504 1 98.38 44 PRO B C 1
ATOM 908 O O . PRO B 1 44 ? 4.578 -11.719 -6.148 1 98.38 44 PRO B O 1
ATOM 911 N N . GLY B 1 45 ? 4.066 -12.914 -4.266 1 98.19 45 GLY B N 1
ATOM 912 C CA . GLY B 1 45 ? 5.32 -12.547 -3.627 1 98.19 45 GLY B CA 1
ATOM 913 C C . GLY B 1 45 ? 6.539 -13.047 -4.387 1 98.19 45 GLY B C 1
ATOM 914 O O . GLY B 1 45 ? 7.574 -12.375 -4.41 1 98.19 45 GLY B O 1
ATOM 915 N N . GLU B 1 46 ? 6.402 -14.125 -5.098 1 97.88 46 GLU B N 1
ATOM 916 C CA . GLU B 1 46 ? 7.477 -14.742 -5.871 1 97.88 46 GLU B CA 1
ATOM 917 C C . GLU B 1 46 ? 8.047 -13.766 -6.898 1 97.88 46 GLU B C 1
ATOM 919 O O . GLU B 1 46 ? 9.234 -13.836 -7.234 1 97.88 46 GLU B O 1
ATOM 924 N N . TYR B 1 47 ? 7.281 -12.945 -7.379 1 98.44 47 TYR B N 1
ATOM 925 C CA . TYR B 1 47 ? 7.707 -12.031 -8.43 1 98.44 47 TYR B CA 1
ATOM 926 C C . TYR B 1 47 ? 8.75 -11.047 -7.902 1 98.44 47 TYR B C 1
ATOM 928 O O . TYR B 1 47 ? 9.648 -10.633 -8.641 1 98.44 47 TYR B O 1
ATOM 936 N N . LEU B 1 48 ? 8.555 -10.68 -6.699 1 97.88 48 LEU B N 1
ATOM 937 C CA . LEU B 1 48 ? 9.547 -9.781 -6.109 1 97.88 48 LEU B CA 1
ATOM 938 C C . LEU B 1 48 ? 10.719 -10.57 -5.531 1 97.88 48 LEU B C 1
ATOM 940 O O . LEU B 1 48 ? 11.844 -10.07 -5.473 1 97.88 48 LEU B O 1
ATOM 944 N N . GLU B 1 49 ? 10.5 -11.773 -5.152 1 97.81 49 GLU B N 1
ATOM 945 C CA . GLU B 1 49 ? 11.5 -12.578 -4.457 1 97.81 49 GLU B CA 1
ATOM 946 C C . GLU B 1 49 ? 12.453 -13.25 -5.441 1 97.81 49 GLU B C 1
ATOM 948 O O . GLU B 1 49 ? 13.516 -13.734 -5.047 1 97.81 49 GLU B O 1
ATOM 953 N N . ASN B 1 50 ? 12.078 -13.219 -6.711 1 97.69 50 ASN B N 1
ATOM 954 C CA . ASN B 1 50 ? 12.859 -13.852 -7.766 1 97.69 50 ASN B CA 1
ATOM 955 C C . ASN B 1 50 ? 13.227 -12.867 -8.867 1 97.69 50 ASN B C 1
ATOM 957 O O . ASN B 1 50 ? 12.359 -12.43 -9.625 1 97.69 50 ASN B O 1
ATOM 961 N N . ARG B 1 51 ? 14.508 -12.703 -9.047 1 97.38 51 ARG B N 1
ATOM 962 C CA . ARG B 1 51 ? 15.016 -11.695 -9.969 1 97.38 51 ARG B CA 1
ATOM 963 C C . ARG B 1 51 ? 14.578 -11.992 -11.398 1 97.38 51 ARG B C 1
ATOM 965 O O . ARG B 1 51 ? 14.383 -11.07 -12.195 1 97.38 51 ARG B O 1
ATOM 972 N N . CYS B 1 52 ? 14.422 -13.266 -11.648 1 97.94 52 CYS B N 1
ATOM 973 C CA . CYS B 1 52 ? 14.062 -13.641 -13.016 1 97.94 52 CYS B CA 1
ATOM 974 C C . CYS B 1 52 ? 12.664 -13.156 -13.367 1 97.94 52 CYS B C 1
ATOM 976 O O . CYS B 1 52 ? 12.297 -13.125 -14.547 1 97.94 52 CYS B O 1
ATOM 978 N N . LEU B 1 53 ? 11.953 -12.711 -12.398 1 98.06 53 LEU B N 1
ATOM 979 C CA . LEU B 1 53 ? 10.57 -12.32 -12.648 1 98.06 53 LEU B CA 1
ATOM 980 C C . LEU B 1 53 ? 10.406 -10.805 -12.57 1 98.06 53 LEU B C 1
ATOM 982 O O . LEU B 1 53 ? 9.297 -10.289 -12.742 1 98.06 53 LEU B O 1
ATOM 986 N N . TYR B 1 54 ? 11.414 -10.125 -12.406 1 97.56 54 TYR B N 1
ATOM 987 C CA . TYR B 1 54 ? 11.367 -8.672 -12.258 1 97.56 54 TYR B CA 1
ATOM 988 C C . TYR B 1 54 ? 10.812 -8.023 -13.523 1 97.56 54 TYR B C 1
ATOM 990 O O . TYR B 1 54 ? 10.07 -7.043 -13.445 1 97.56 54 TYR B O 1
ATOM 998 N N . SER B 1 55 ? 11.211 -8.586 -14.633 1 97.69 55 SER B N 1
ATOM 999 C CA . SER B 1 55 ? 10.727 -8.016 -15.883 1 97.69 55 SER B CA 1
ATOM 1000 C C . SER B 1 55 ? 9.203 -8.062 -15.961 1 97.69 55 SER B C 1
ATOM 1002 O O . SER B 1 55 ? 8.57 -7.121 -16.453 1 97.69 55 SER B O 1
ATOM 1004 N N . ALA B 1 56 ? 8.664 -9.078 -15.5 1 97.5 56 ALA B N 1
ATOM 1005 C CA . ALA B 1 56 ? 7.215 -9.227 -15.492 1 97.5 56 ALA B CA 1
ATOM 1006 C C . ALA B 1 56 ? 6.566 -8.211 -14.562 1 97.5 56 ALA B C 1
ATOM 1008 O O . ALA B 1 56 ? 5.543 -7.613 -14.898 1 97.5 56 ALA B O 1
ATOM 1009 N N . LEU B 1 57 ? 7.121 -7.996 -13.477 1 97 57 LEU B N 1
ATOM 1010 C CA . LEU B 1 57 ? 6.629 -6.996 -12.531 1 97 57 LEU B CA 1
ATOM 1011 C C . LEU B 1 57 ? 6.668 -5.602 -13.148 1 97 57 LEU B C 1
ATOM 1013 O O . LEU B 1 57 ? 5.688 -4.859 -13.078 1 97 57 LEU B O 1
ATOM 1017 N N . LEU B 1 58 ? 7.785 -5.348 -13.711 1 96.56 58 LEU B N 1
ATOM 1018 C CA . LEU B 1 58 ? 7.984 -4.031 -14.305 1 96.56 58 LEU B CA 1
ATOM 1019 C C . LEU B 1 58 ? 6.996 -3.787 -15.438 1 96.56 58 LEU B C 1
ATOM 1021 O O . LEU B 1 58 ? 6.418 -2.703 -15.547 1 96.56 58 LEU B O 1
ATOM 1025 N N . THR B 1 59 ? 6.863 -4.832 -16.281 1 97.12 59 THR B N 1
ATOM 1026 C CA . THR B 1 59 ? 5.922 -4.719 -17.391 1 97.12 59 THR B CA 1
ATOM 1027 C C . THR B 1 59 ? 4.504 -4.504 -16.875 1 97.12 59 THR B C 1
ATOM 1029 O O . THR B 1 59 ? 3.758 -3.684 -17.422 1 97.12 59 THR B O 1
ATOM 1032 N N . SER B 1 60 ? 4.156 -5.125 -15.82 1 97.06 60 SER B N 1
ATOM 1033 C CA . SER B 1 60 ? 2.811 -5 -15.266 1 97.06 60 SER B CA 1
ATOM 1034 C C . SER B 1 60 ? 2.592 -3.621 -14.648 1 97.06 60 SER B C 1
ATOM 1036 O O . SER B 1 60 ? 1.462 -3.135 -14.594 1 97.06 60 SER B O 1
ATOM 1038 N N . ALA B 1 61 ? 3.602 -2.977 -14.242 1 95.94 61 ALA B N 1
ATOM 1039 C CA . ALA B 1 61 ? 3.523 -1.652 -13.625 1 95.94 61 ALA B CA 1
ATOM 1040 C C . ALA B 1 61 ? 3.014 -0.616 -14.625 1 95.94 61 ALA B C 1
ATOM 1042 O O . ALA B 1 61 ? 2.459 0.413 -14.227 1 95.94 61 ALA B O 1
ATOM 1043 N N . TRP B 1 62 ? 3.086 -0.921 -15.906 1 94.81 62 TRP B N 1
ATOM 1044 C CA . TRP B 1 62 ? 2.605 -0.004 -16.938 1 94.81 62 TRP B CA 1
ATOM 1045 C C . TRP B 1 62 ? 1.09 0.147 -16.859 1 94.81 62 TRP B C 1
ATOM 1047 O O . TRP B 1 62 ? 0.539 1.158 -17.297 1 94.81 62 TRP B O 1
ATOM 1057 N N . GLY B 1 63 ? 0.464 -0.875 -16.25 1 94.88 63 GLY B N 1
ATOM 1058 C CA . GLY B 1 63 ? -0.985 -0.832 -16.141 1 94.88 63 GLY B CA 1
ATOM 1059 C C . GLY B 1 63 ? -1.473 -0.138 -14.891 1 94.88 63 GLY B C 1
ATOM 1060 O O . GLY B 1 63 ? -2.678 -0.074 -14.633 1 94.88 63 GLY B O 1
ATOM 1061 N N . ALA B 1 64 ? -0.545 0.445 -14.18 1 95.75 64 ALA B N 1
ATOM 1062 C CA . ALA B 1 64 ? -0.901 1.029 -12.891 1 95.75 64 ALA B CA 1
ATOM 1063 C C . ALA B 1 64 ? -0.631 2.531 -12.875 1 95.75 64 ALA B C 1
ATOM 1065 O O . ALA B 1 64 ? 0.286 3.01 -13.539 1 95.75 64 ALA B O 1
ATOM 1066 N N . ASP B 1 65 ? -1.397 3.246 -12.062 1 94.69 65 ASP B N 1
ATOM 1067 C CA . ASP B 1 65 ? -1.182 4.672 -11.828 1 94.69 65 ASP B CA 1
ATOM 1068 C C . ASP B 1 65 ? -0.239 4.898 -10.648 1 94.69 65 ASP B C 1
ATOM 1070 O O . ASP B 1 65 ? 0.289 5.996 -10.469 1 94.69 65 ASP B O 1
ATOM 1074 N N . GLY B 1 66 ? -0.01 3.904 -9.906 1 95.5 66 GLY B N 1
ATOM 1075 C CA . GLY B 1 66 ? 0.903 3.914 -8.773 1 95.5 66 GLY B CA 1
ATOM 1076 C C . GLY B 1 66 ? 1.317 2.523 -8.336 1 95.5 66 GLY B C 1
ATOM 1077 O O . GLY B 1 66 ? 0.715 1.529 -8.742 1 95.5 66 GLY B O 1
ATOM 1078 N N . VAL B 1 67 ? 2.369 2.555 -7.531 1 96.81 67 VAL B N 1
ATOM 1079 C CA . VAL B 1 67 ? 2.877 1.299 -6.988 1 96.81 67 VAL B CA 1
ATOM 1080 C C . VAL B 1 67 ? 2.998 1.4 -5.469 1 96.81 67 VAL B C 1
ATOM 1082 O O . VAL B 1 67 ? 3.424 2.432 -4.941 1 96.81 67 VAL B O 1
ATOM 1085 N N . ALA B 1 68 ? 2.582 0.333 -4.832 1 97.44 68 ALA B N 1
ATOM 1086 C CA . ALA B 1 68 ? 2.725 0.232 -3.383 1 97.44 68 ALA B CA 1
ATOM 1087 C C . ALA B 1 68 ? 3.607 -0.953 -3 1 97.44 68 ALA B C 1
ATOM 1089 O O . ALA B 1 68 ? 3.266 -2.105 -3.279 1 97.44 68 ALA B O 1
ATOM 1090 N N . LEU B 1 69 ? 4.719 -0.618 -2.373 1 97.88 69 LEU B N 1
ATOM 1091 C CA . LEU B 1 69 ? 5.559 -1.646 -1.769 1 97.88 69 LEU B CA 1
ATOM 1092 C C . LEU B 1 69 ? 5.113 -1.94 -0.339 1 97.88 69 LEU B C 1
ATOM 1094 O O . LEU B 1 69 ? 5.156 -1.059 0.521 1 97.88 69 LEU B O 1
ATOM 1098 N N . VAL B 1 70 ? 4.676 -3.172 -0.078 1 97.5 70 VAL B N 1
ATOM 1099 C CA . VAL B 1 70 ? 4.164 -3.596 1.222 1 97.5 70 VAL B CA 1
ATOM 1100 C C . VAL B 1 70 ? 5.2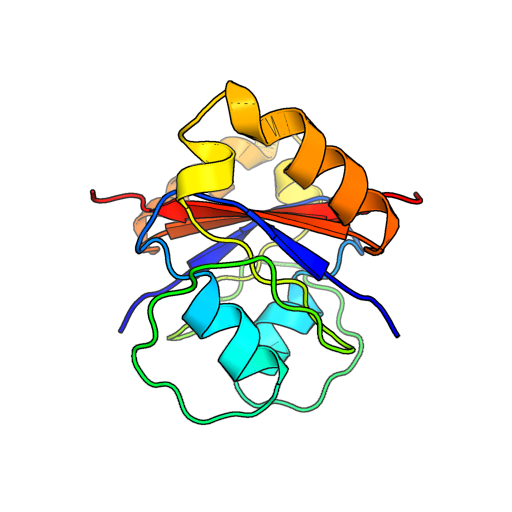03 -4.465 1.927 1 97.5 70 VAL B C 1
ATOM 1102 O O . VAL B 1 70 ? 5.68 -5.453 1.364 1 97.5 70 VAL B O 1
ATOM 1105 N N . LEU B 1 71 ? 5.605 -3.994 3.148 1 96.19 71 LEU B N 1
ATOM 1106 C CA . LEU B 1 71 ? 6.574 -4.734 3.947 1 96.19 71 LEU B CA 1
ATOM 1107 C C . LEU B 1 71 ? 6.016 -5.039 5.332 1 96.19 71 LEU B C 1
ATOM 1109 O O . LEU B 1 71 ? 5.344 -4.199 5.938 1 96.19 71 LEU B O 1
ATOM 1113 N N . SER B 1 72 ? 6.301 -6.25 5.82 1 89.56 72 SER B N 1
ATOM 1114 C CA . SER B 1 72 ? 5.91 -6.625 7.176 1 89.56 72 SER B CA 1
ATOM 1115 C C . SER B 1 72 ? 6.984 -6.234 8.188 1 89.56 72 SER B C 1
ATOM 1117 O O . SER B 1 72 ? 8.18 -6.324 7.898 1 89.56 72 SER B O 1
ATOM 1119 N N . ALA B 1 73 ? 6.699 -5.504 9.305 1 75.81 73 ALA B N 1
ATOM 1120 C CA . ALA B 1 73 ? 7.672 -5.137 10.336 1 75.81 73 ALA B CA 1
ATOM 1121 C C . ALA B 1 73 ? 8.102 -6.359 11.141 1 75.81 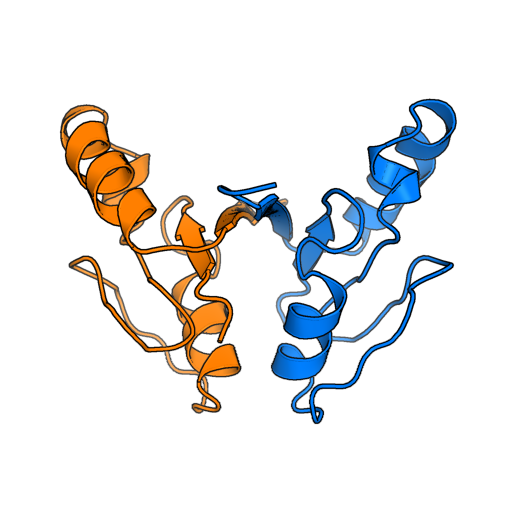73 ALA B C 1
ATOM 1123 O O . ALA B 1 73 ? 9.195 -6.379 11.711 1 75.81 73 ALA B O 1
ATOM 1124 N N . GLY B 1 74 ? 7.348 -7.312 11.5 1 62.03 74 GLY B N 1
ATOM 1125 C CA . GLY B 1 74 ? 7.688 -8.398 12.406 1 62.03 74 GLY B CA 1
ATOM 1126 C C . GLY B 1 74 ? 7.977 -9.703 11.688 1 62.03 74 GLY B C 1
ATOM 1127 O O . GLY B 1 74 ? 8.109 -10.75 12.328 1 62.03 74 GLY B O 1
ATOM 1128 N N . ALA B 1 75 ? 8.305 -9.828 10.445 1 42.06 75 ALA B N 1
ATOM 1129 C CA . ALA B 1 75 ? 8.688 -11.195 10.117 1 42.06 75 ALA B CA 1
ATOM 1130 C C . ALA B 1 75 ? 10.156 -11.453 10.438 1 42.06 75 ALA B C 1
ATOM 1132 O O . ALA B 1 75 ? 10.977 -10.531 10.367 1 42.06 75 ALA B O 1
#

Secondary structure (DSSP, 8-state):
---EEEE-STTSSHHHHHHHHTTPPP------S-EE-SSEEE--HHHHH-GGGHHHHHHHHTT-SEEEEEEES--/---EEEE-STTSSHHHHHHHHTTPPP------S-EE-SSEEE--HHHHH-GGGHHHHHHHHTT-SEEEEEEES--

Sequence (150 aa):
MKRLMFIGPSQCGKTSLTQSLRGEALHYKKTQAIEWSPMAIDTPGEYLENRCLYSALLTSAWGADGVALVLSAGAMKRLMFIGPSQCGKTSLTQSLRGEALHYKKTQAIEWSPMAIDTPGEYLENRCLYSALLTSAWGADGVALVLSAGA

Nearest PDB structures (foldseek):
  4m9q-assembly1_A  TM=7.051E-01  e=1.121E-02  Chlamydomonas reinhardtii
  1f6b-assembly1_B  TM=5.964E-01  e=5.412E-02  Cricetulus griseus
  8vwn-assembly3_C  TM=5.527E-01  e=4.720E-02  Vibrio cholerae
  4v68-assembly1_AZ  TM=5.697E-01  e=4.841E-01  Thermus thermophilus
  2hup-assembly1_A  TM=4.941E-01  e=6.818E-01  Homo sapiens

Radius of gyration: 14.56 Å; Cα contacts (8 Å, |Δi|>4): 307; chains: 2; bounding box: 32×34×34 Å